Protein AF-A0A8X7VTD3-F1 (afdb_monomer)

Foldseek 3Di:
DDDDPPPPPDDPVVVVVVLVVVLVVCCVPPLVCNLVVDDQQDWDWDQDPVRDTDTDGSVPANPNCSVVSNVRPPD

Mean predicted aligned error: 11.27 Å

Nearest PDB structures (foldseek):
  6ta7-assembly2_F  TM=7.079E-01  e=3.521E-03  Homo sapiens
  1c7u-assembly1_B  TM=3.196E-01  e=8.200E-01  Homo sapiens
  1hbx-assembly1_A  TM=3.120E-01  e=2.406E+00  Homo sapiens
  6xzp-assembly1_AP1  TM=3.152E-01  e=6.603E+00  Influenza C virus (C/Johannesburg/1/66)
  4fxx-assembly5_A  TM=2.338E-01  e=7.554E+00  Homo sapiens

Organism: Brassica carinata (NCBI:txid52824)

Radius of gyration: 17.06 Å; Cα contacts (8 Å, |Δi|>4): 49; chains: 1; bounding box: 60×24×38 Å

InterPro domains:
  IPR002075 Nuclear transport factor 2 domain [PF02136] (15-53)
  IPR018222 Nuclear transport factor 2, eukaryote [PS50177] (15-75)
  IPR032710 NTF2-like domain superfamily [SSF54427] (11-59)
  IPR039539 Ras GTPase-a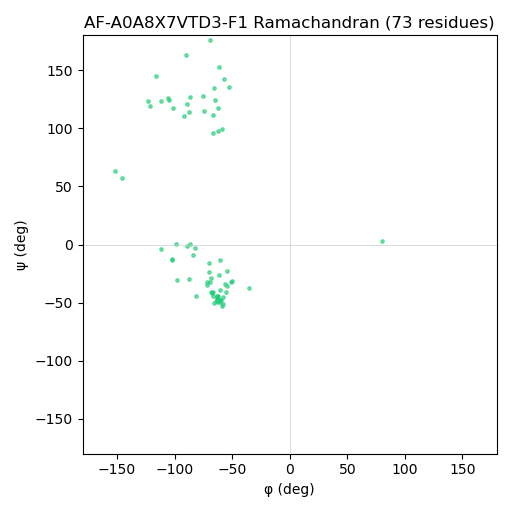ctivating protein-binding protein [PTHR10693] (12-61)

Solvent-accessible surface area (backbone atoms only — not comparable to full-atom values): 4764 Å² total; per-residue (Å²): 138,82,83,79,82,77,78,74,75,78,53,70,67,60,52,50,52,52,49,54,55,50,49,54,50,34,45,73,78,38,42,87,55,45,67,74,82,50,54,70,86,39,73,47,73,50,65,46,102,84,64,54,69,51,75,47,55,51,77,83,33,84,76,57,42,46,60,47,48,51,50,66,76,72,105

pLDDT: mean 71.05, std 16.03, range [41.62, 95.62]

Sequence (75 aa):
MAQQEASSSPGAEVVGRAFVEQYYHILHQSPGLVHRFYQDSSLLTRPDATGSVTTVTTMQVRDSMLFKLYKLFNF

Structure (mmCIF, N/CA/C/O backbone):
data_AF-A0A8X7VTD3-F1
#
_entry.id   AF-A0A8X7VTD3-F1
#
loop_
_atom_site.group_PDB
_atom_site.id
_atom_site.type_symbol
_atom_site.label_atom_id
_atom_site.label_alt_id
_atom_site.label_comp_id
_atom_site.label_asym_id
_atom_site.label_entity_id
_atom_site.label_seq_id
_atom_site.pdbx_PDB_ins_code
_atom_site.Cartn_x
_atom_site.Cartn_y
_atom_site.Cartn_z
_atom_site.occupancy
_atom_site.B_iso_or_equiv
_atom_site.auth_seq_id
_atom_site.auth_comp_id
_atom_site.auth_asym_id
_atom_site.auth_atom_id
_atom_site.pdbx_PDB_model_num
ATOM 1 N N . MET A 1 1 ? -40.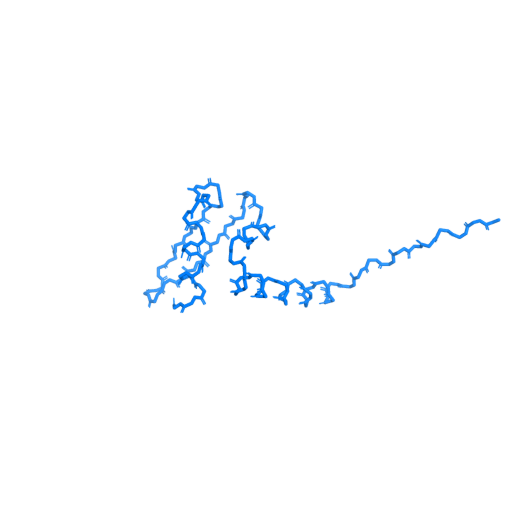992 -2.902 19.646 1.00 41.62 1 MET A N 1
ATOM 2 C CA . MET A 1 1 ? -39.545 -2.782 19.923 1.00 41.62 1 MET A CA 1
ATOM 3 C C . MET A 1 1 ? -38.821 -3.231 18.665 1.00 41.62 1 MET A C 1
ATOM 5 O O . MET A 1 1 ? -39.026 -4.367 18.268 1.00 41.62 1 MET A O 1
ATOM 9 N N . ALA A 1 2 ? -38.099 -2.339 17.987 1.00 43.12 2 ALA A N 1
ATOM 10 C CA . ALA A 1 2 ? -37.313 -2.678 16.801 1.00 43.12 2 ALA A CA 1
ATOM 11 C C . ALA A 1 2 ? -35.845 -2.800 17.225 1.00 43.12 2 ALA A C 1
ATOM 13 O O . ALA A 1 2 ? -35.280 -1.839 17.744 1.00 43.12 2 ALA A O 1
ATOM 14 N N . GLN A 1 3 ? -35.261 -3.988 17.074 1.00 48.28 3 GLN A N 1
ATOM 15 C CA . GLN A 1 3 ? -33.829 -4.200 17.264 1.00 48.28 3 GLN A CA 1
ATOM 16 C C . GLN A 1 3 ? -33.104 -3.610 16.053 1.00 48.28 3 GLN A C 1
ATOM 18 O O . GLN A 1 3 ? -33.286 -4.076 14.933 1.00 48.28 3 GLN A O 1
ATOM 23 N N . GLN A 1 4 ? -32.308 -2.566 16.274 1.00 51.03 4 GLN A N 1
ATOM 24 C CA . GLN A 1 4 ? -31.262 -2.182 15.334 1.00 51.03 4 GLN A CA 1
ATOM 25 C C . GLN A 1 4 ? -30.219 -3.302 15.346 1.00 51.03 4 GLN A C 1
ATOM 27 O O . GLN A 1 4 ? -29.545 -3.512 16.354 1.00 51.03 4 GLN A O 1
ATOM 32 N N . GLU A 1 5 ? -30.114 -4.041 14.243 1.00 48.69 5 GLU A N 1
ATOM 33 C CA . GLU A 1 5 ? -28.984 -4.926 13.980 1.00 48.69 5 GLU A CA 1
ATOM 34 C C . GLU A 1 5 ? -27.727 -4.057 13.900 1.00 48.69 5 GLU A C 1
ATOM 36 O O . GLU A 1 5 ? -27.448 -3.407 12.893 1.00 48.69 5 GLU A O 1
ATOM 41 N N . ALA A 1 6 ? -26.988 -3.985 15.005 1.00 52.84 6 ALA A N 1
ATOM 42 C CA . ALA A 1 6 ? -25.661 -3.404 15.015 1.00 52.84 6 ALA A CA 1
ATOM 43 C C . ALA A 1 6 ? -24.767 -4.313 14.166 1.00 52.84 6 ALA A C 1
ATOM 45 O O . ALA A 1 6 ? -24.279 -5.337 14.643 1.00 52.84 6 ALA A O 1
ATOM 46 N N . SER A 1 7 ? -24.583 -3.968 12.892 1.00 59.75 7 SER A N 1
ATOM 47 C CA . SER A 1 7 ? -23.578 -4.591 12.040 1.00 59.75 7 SER A CA 1
ATOM 48 C C . SER A 1 7 ? -22.216 -4.360 12.692 1.00 59.75 7 SER A C 1
ATOM 50 O O . SER A 1 7 ? -21.660 -3.263 12.608 1.00 59.75 7 SER A O 1
ATOM 52 N N . SER A 1 8 ? -21.705 -5.361 13.408 1.00 73.00 8 SER A N 1
ATOM 53 C CA . SER A 1 8 ? -20.374 -5.296 13.997 1.00 73.00 8 SER A 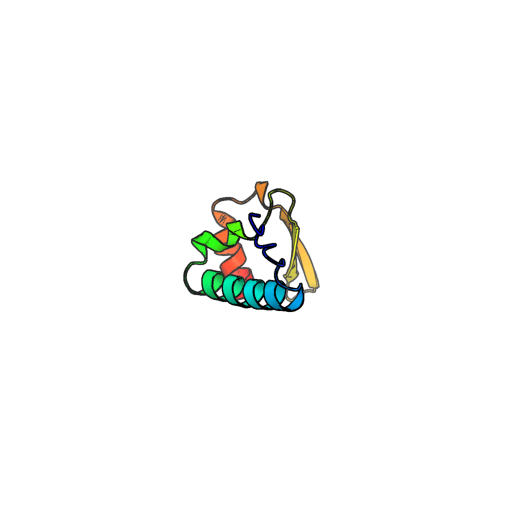CA 1
ATOM 54 C C . SER A 1 8 ? -19.372 -5.165 12.859 1.00 73.00 8 SER A C 1
ATOM 56 O O . SER A 1 8 ? -19.292 -6.056 12.009 1.00 73.00 8 SER A O 1
ATOM 58 N N . SER A 1 9 ? -18.632 -4.059 12.825 1.00 77.81 9 SER A N 1
ATOM 59 C CA . SER A 1 9 ? -17.564 -3.885 11.848 1.00 77.81 9 SER A CA 1
ATOM 60 C C . SER A 1 9 ? -16.618 -5.089 11.904 1.00 77.81 9 SER A C 1
ATOM 62 O O . SER A 1 9 ? -16.267 -5.530 13.004 1.00 77.81 9 SER A O 1
ATOM 64 N N . PRO A 1 10 ? -16.207 -5.641 10.750 1.00 83.44 10 PRO A N 1
ATOM 65 C CA . PRO A 1 10 ? -15.258 -6.741 10.725 1.00 83.44 10 PRO A CA 1
ATOM 66 C C . PRO A 1 10 ? -13.964 -6.333 11.436 1.00 83.44 10 PRO A C 1
ATOM 68 O O . PRO A 1 10 ? -13.517 -5.188 11.347 1.00 83.44 10 PRO A O 1
ATOM 71 N N . GLY A 1 11 ? -13.362 -7.279 12.157 1.00 93.44 11 GLY A N 1
ATOM 72 C CA . GLY A 1 11 ? -12.101 -7.045 12.856 1.00 93.44 11 GLY A CA 1
ATOM 73 C C . GLY A 1 11 ? -10.969 -6.684 11.890 1.00 93.44 11 GLY A C 1
ATOM 74 O O . GLY A 1 11 ? -10.966 -7.108 10.733 1.00 93.44 11 GLY A O 1
ATOM 75 N N . ALA A 1 12 ? -9.977 -5.937 12.381 1.00 93.06 12 ALA A N 1
ATOM 76 C CA . ALA A 1 12 ? -8.852 -5.462 11.573 1.00 93.06 12 ALA A CA 1
ATOM 77 C C . ALA A 1 12 ? -8.103 -6.595 10.843 1.00 93.06 12 ALA A C 1
ATOM 79 O O . ALA A 1 12 ? -7.687 -6.409 9.703 1.00 93.06 12 ALA A O 1
ATOM 80 N N . GLU A 1 13 ? -7.980 -7.778 11.457 1.00 94.56 13 GLU A N 1
ATOM 81 C CA . GLU A 1 13 ? -7.360 -8.947 10.820 1.00 94.56 13 GLU A CA 1
ATOM 82 C C . GLU A 1 13 ? -8.141 -9.406 9.581 1.00 94.56 13 GLU A C 1
ATOM 84 O O . GLU A 1 13 ? -7.557 -9.624 8.521 1.00 94.56 13 GLU A O 1
ATOM 89 N N . VAL A 1 14 ? -9.466 -9.515 9.695 1.00 94.31 14 VAL A N 1
ATOM 90 C CA . VAL A 1 14 ? -10.337 -9.951 8.595 1.00 94.31 14 VAL A CA 1
ATOM 91 C C . VAL A 1 14 ? -10.262 -8.954 7.441 1.00 94.31 14 VAL A C 1
ATOM 93 O O . VAL A 1 14 ? -10.099 -9.353 6.289 1.00 94.31 14 VAL A O 1
ATOM 96 N N . VAL A 1 15 ? -10.309 -7.656 7.755 1.00 95.00 15 VAL A N 1
ATOM 97 C CA . VAL A 1 15 ? -10.175 -6.583 6.760 1.00 95.00 15 VAL A CA 1
ATOM 98 C C . VAL A 1 15 ? -8.801 -6.622 6.092 1.00 95.00 15 VAL A C 1
ATOM 100 O O . VAL A 1 15 ? -8.718 -6.541 4.870 1.00 95.00 15 VAL A O 1
ATOM 103 N N . GLY A 1 16 ? -7.726 -6.786 6.868 1.00 93.19 16 GLY A N 1
ATOM 104 C CA . GLY A 1 16 ? -6.362 -6.848 6.347 1.00 93.19 16 GLY A CA 1
ATOM 105 C C . GLY A 1 16 ? -6.143 -8.035 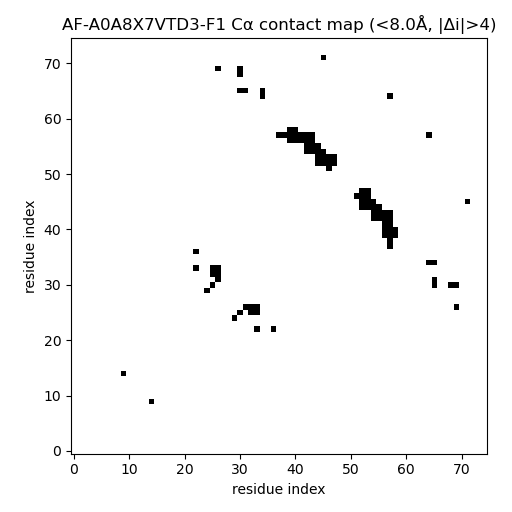5.409 1.00 93.19 16 GLY A C 1
ATOM 106 O O . GLY A 1 16 ? -5.590 -7.868 4.323 1.00 93.19 16 GLY A O 1
ATOM 107 N N . ARG A 1 17 ? -6.633 -9.222 5.783 1.00 95.62 17 ARG A N 1
ATOM 108 C CA . ARG A 1 17 ? -6.548 -10.430 4.945 1.00 95.62 17 ARG A CA 1
ATOM 109 C C . ARG A 1 17 ? -7.304 -10.250 3.632 1.00 95.62 17 ARG A C 1
ATOM 111 O O . ARG A 1 17 ? -6.719 -10.445 2.570 1.00 95.62 17 ARG A O 1
ATOM 118 N N . ALA A 1 18 ? -8.550 -9.781 3.702 1.00 94.75 18 ALA A N 1
ATOM 119 C CA . ALA A 1 18 ? -9.352 -9.510 2.514 1.00 94.75 18 ALA A CA 1
ATOM 120 C C . ALA A 1 18 ? -8.705 -8.446 1.609 1.00 94.75 18 ALA A C 1
ATOM 122 O O . ALA A 1 18 ? -8.704 -8.594 0.389 1.00 94.75 18 ALA A O 1
ATOM 123 N N . PHE A 1 19 ? -8.111 -7.397 2.189 1.00 93.94 19 PHE A N 1
ATOM 124 C CA . PHE A 1 19 ? -7.405 -6.363 1.433 1.00 93.94 19 PHE A CA 1
ATOM 125 C C . PHE A 1 19 ? -6.235 -6.942 0.631 1.00 93.94 19 PHE A C 1
ATOM 127 O O . PHE A 1 19 ? -6.136 -6.683 -0.566 1.00 93.94 19 PHE A O 1
ATOM 134 N N . VAL A 1 20 ? -5.370 -7.743 1.264 1.00 92.25 20 VAL A N 1
ATOM 135 C CA . VAL A 1 20 ? -4.197 -8.343 0.605 1.00 92.25 20 VAL A CA 1
ATOM 136 C C . VAL A 1 20 ? -4.625 -9.277 -0.525 1.00 92.25 20 VAL A C 1
ATOM 138 O O . VAL A 1 20 ? -4.107 -9.169 -1.637 1.00 92.25 20 VAL A O 1
ATOM 141 N N . GLU A 1 21 ? -5.593 -10.157 -0.268 1.00 94.00 21 GLU A N 1
ATOM 142 C CA . GLU A 1 21 ? -6.104 -11.095 -1.272 1.00 94.00 21 GLU A CA 1
ATOM 143 C C . GLU A 1 21 ? -6.680 -10.361 -2.488 1.00 94.00 21 GLU A C 1
ATOM 145 O O . GLU A 1 21 ? -6.316 -10.661 -3.626 1.00 94.00 21 GLU A O 1
ATOM 150 N N . GLN A 1 22 ? -7.525 -9.351 -2.259 1.00 94.19 22 GLN A N 1
ATOM 151 C CA . GLN A 1 22 ? -8.130 -8.569 -3.337 1.00 94.19 22 GLN A CA 1
ATOM 152 C C . GLN A 1 22 ? -7.099 -7.738 -4.103 1.00 94.19 22 GLN A C 1
ATOM 154 O O . GLN A 1 22 ? -7.149 -7.686 -5.333 1.00 94.19 22 GLN A O 1
ATOM 159 N N . TYR A 1 23 ? -6.144 -7.123 -3.400 1.00 90.25 23 TYR A N 1
ATOM 160 C CA . TYR A 1 23 ? -5.097 -6.310 -4.011 1.00 90.25 23 TYR A CA 1
ATOM 161 C C . TYR A 1 23 ? -4.275 -7.128 -5.013 1.00 90.25 23 TYR A C 1
ATOM 163 O O . TYR A 1 23 ? -4.161 -6.741 -6.177 1.00 90.25 23 TYR A O 1
ATOM 171 N N . TYR A 1 24 ? -3.751 -8.287 -4.598 1.00 87.44 24 TYR A N 1
ATOM 172 C CA . TYR A 1 24 ? -2.929 -9.124 -5.477 1.00 87.44 24 TYR A CA 1
ATOM 173 C C . TYR A 1 24 ? -3.747 -9.824 -6.563 1.00 87.44 24 TYR A C 1
ATOM 175 O O . TYR A 1 24 ? -3.277 -9.942 -7.696 1.00 87.44 24 TYR A O 1
ATOM 183 N N . HIS A 1 25 ? -4.986 -10.226 -6.266 1.00 91.62 25 HIS A N 1
ATOM 184 C CA . HIS A 1 25 ? -5.883 -10.772 -7.280 1.00 91.62 25 HIS A CA 1
ATOM 185 C C . HIS A 1 25 ? -6.106 -9.770 -8.421 1.00 91.62 25 HIS A C 1
ATOM 187 O O . HIS A 1 25 ? -5.893 -10.097 -9.589 1.00 91.62 25 HIS A O 1
ATOM 193 N N . ILE A 1 26 ? -6.464 -8.527 -8.086 1.00 87.31 26 ILE A N 1
ATOM 194 C CA . ILE A 1 26 ? -6.696 -7.465 -9.070 1.00 87.31 26 ILE A CA 1
ATOM 195 C C . ILE A 1 26 ? -5.400 -7.077 -9.770 1.00 87.31 26 ILE A C 1
ATOM 197 O O . ILE A 1 26 ? -5.401 -6.927 -10.984 1.00 87.31 26 ILE A O 1
ATOM 201 N N . LEU A 1 27 ? -4.286 -6.965 -9.052 1.00 83.81 27 LEU A N 1
ATOM 202 C CA . LEU A 1 27 ? -2.994 -6.651 -9.654 1.00 83.81 27 LEU A CA 1
ATOM 203 C C . LEU A 1 27 ? -2.611 -7.643 -10.769 1.00 83.81 27 LEU A C 1
ATOM 205 O O . LEU A 1 27 ? -2.102 -7.220 -11.804 1.00 83.81 27 LEU A O 1
ATOM 209 N N . HIS A 1 28 ? -2.872 -8.939 -10.575 1.00 84.06 28 HIS A N 1
ATOM 210 C CA . HIS A 1 28 ? -2.536 -9.980 -11.550 1.00 84.06 28 HIS A CA 1
ATOM 211 C C . HIS A 1 28 ? -3.567 -10.084 -12.681 1.00 84.06 28 HIS A C 1
ATOM 213 O O . HIS A 1 28 ? -3.196 -10.209 -13.844 1.00 84.06 28 HIS A O 1
ATOM 219 N N . GLN A 1 29 ? -4.860 -10.055 -12.349 1.00 87.88 29 GLN A N 1
ATOM 220 C CA . GLN A 1 29 ? -5.943 -10.313 -13.309 1.00 87.88 29 GLN A CA 1
ATOM 221 C C . GLN A 1 29 ? -6.394 -9.057 -14.056 1.00 87.88 29 GLN A C 1
ATOM 223 O O . GLN A 1 29 ? -6.910 -9.117 -15.168 1.00 87.88 29 GLN A O 1
ATOM 228 N N . SER A 1 30 ? -6.275 -7.898 -13.424 1.00 86.25 30 SER A N 1
ATOM 229 C CA . SER A 1 30 ? -6.787 -6.624 -13.918 1.00 86.25 30 SER A CA 1
ATOM 230 C C . SER A 1 30 ? -5.928 -5.483 -13.377 1.00 86.25 30 SER A C 1
ATOM 232 O O . SER A 1 30 ? -6.440 -4.627 -12.644 1.00 86.25 30 SER A O 1
ATOM 234 N N . PRO A 1 31 ? -4.629 -5.430 -13.744 1.00 80.75 31 PRO A N 1
ATOM 235 C CA . PRO A 1 31 ? -3.712 -4.403 -13.255 1.00 80.75 31 PRO A CA 1
ATOM 236 C C . PRO A 1 31 ? -4.304 -3.005 -13.448 1.00 80.75 31 PRO A C 1
ATOM 238 O O . PRO A 1 31 ? -4.136 -2.165 -12.571 1.00 80.75 31 PRO A O 1
ATOM 241 N N . GLY A 1 32 ? -5.104 -2.817 -14.517 1.00 79.06 32 GLY A N 1
ATOM 242 C CA . GLY A 1 32 ? -5.964 -1.659 -14.827 1.00 79.06 32 GLY A CA 1
ATOM 243 C C . GLY A 1 32 ? -6.625 -0.984 -13.625 1.00 79.06 32 GLY A C 1
ATOM 244 O O . GLY A 1 32 ? -6.793 0.231 -13.580 1.00 79.06 32 GLY A O 1
ATOM 245 N N . LEU A 1 33 ? -7.030 -1.792 -12.650 1.00 83.88 33 LEU A N 1
ATOM 246 C CA . LEU A 1 33 ? -7.895 -1.384 -11.557 1.00 83.88 33 LEU A CA 1
ATOM 247 C C . LEU A 1 33 ? -7.141 -1.155 -10.248 1.00 83.88 33 LEU A C 1
ATOM 249 O O . LEU A 1 33 ? -7.698 -0.523 -9.352 1.00 83.88 33 LEU A O 1
ATOM 253 N N . VAL A 1 34 ? -5.876 -1.570 -10.140 1.00 83.75 34 VAL A N 1
ATOM 254 C CA . VAL A 1 34 ? -5.128 -1.533 -8.873 1.00 83.75 34 VAL A CA 1
ATOM 255 C C . VAL A 1 34 ? -4.959 -0.111 -8.316 1.00 83.75 34 VAL A C 1
ATOM 257 O O . VAL A 1 34 ? -4.910 0.074 -7.105 1.00 83.75 34 VAL A O 1
ATOM 260 N N . HIS A 1 35 ? -4.974 0.917 -9.174 1.00 79.00 35 HIS A N 1
ATOM 261 C CA . HIS A 1 35 ? -4.944 2.327 -8.757 1.00 79.00 35 HIS A CA 1
ATOM 262 C C . HIS A 1 35 ? -6.063 2.709 -7.765 1.00 79.00 35 HIS A C 1
ATOM 264 O O . HIS A 1 35 ? -5.887 3.641 -6.991 1.00 79.00 35 HIS A O 1
ATOM 270 N N . ARG A 1 36 ? -7.183 1.965 -7.723 1.00 85.38 36 ARG A N 1
ATOM 271 C CA . ARG A 1 36 ? -8.321 2.222 -6.820 1.00 85.38 36 ARG A CA 1
ATOM 272 C C . ARG A 1 36 ? -8.011 1.918 -5.356 1.00 85.38 36 ARG A C 1
ATOM 274 O O . ARG A 1 36 ? -8.758 2.344 -4.484 1.00 85.38 36 ARG A O 1
ATOM 281 N N . PHE A 1 37 ? -6.936 1.177 -5.091 1.00 84.88 37 PHE A N 1
ATOM 282 C CA . PHE A 1 37 ? -6.460 0.895 -3.736 1.00 84.88 37 PHE A CA 1
ATOM 283 C C . PHE A 1 37 ? -5.609 2.030 -3.156 1.00 84.88 37 PHE A C 1
ATOM 285 O O . PHE A 1 37 ? -5.196 1.954 -2.001 1.00 84.88 37 PHE A O 1
ATOM 292 N N . TYR A 1 38 ? -5.359 3.081 -3.938 1.00 83.62 38 TYR A N 1
ATOM 293 C CA . TYR A 1 38 ? -4.562 4.231 -3.547 1.00 83.62 38 TYR A CA 1
ATOM 294 C C . TYR A 1 38 ? -5.420 5.492 -3.521 1.00 83.62 38 TYR A C 1
ATOM 296 O O . TYR A 1 38 ? -6.321 5.675 -4.336 1.00 83.62 38 TYR A O 1
ATOM 304 N N . GLN A 1 39 ? -5.121 6.372 -2.572 1.00 80.81 39 GLN A N 1
ATOM 305 C CA . GLN A 1 39 ? -5.666 7.727 -2.533 1.00 80.81 39 GLN A CA 1
ATOM 306 C C . GLN A 1 39 ? -4.738 8.675 -3.300 1.00 80.81 39 GLN A C 1
ATOM 308 O O . GLN A 1 39 ? -3.561 8.371 -3.501 1.00 80.81 39 GLN A O 1
ATOM 313 N N . ASP A 1 40 ? -5.226 9.857 -3.671 1.00 72.06 40 ASP A N 1
ATOM 314 C CA . ASP A 1 40 ? -4.446 10.836 -4.447 1.00 72.06 40 ASP A CA 1
ATOM 315 C C . ASP A 1 40 ? -3.119 11.225 -3.771 1.00 72.06 40 ASP A C 1
ATOM 317 O O . ASP A 1 40 ? -2.103 11.426 -4.438 1.00 72.06 40 ASP A O 1
ATOM 321 N N . SER A 1 41 ? -3.113 11.267 -2.436 1.00 76.00 41 SER A N 1
ATOM 322 C CA . SER A 1 41 ? -1.945 11.560 -1.599 1.00 76.00 41 SER A CA 1
ATOM 323 C C . SER A 1 41 ? -1.080 10.338 -1.273 1.00 76.00 41 SER A C 1
ATOM 325 O O . SER A 1 41 ? -0.080 10.468 -0.566 1.00 76.00 41 SER A O 1
ATOM 327 N N . SER A 1 42 ? -1.438 9.145 -1.756 1.00 77.81 42 SER A N 1
ATOM 328 C CA . SER A 1 42 ? -0.642 7.941 -1.526 1.00 77.81 42 SER A CA 1
ATOM 329 C C . SER A 1 42 ? 0.712 8.047 -2.219 1.00 77.81 42 SER A C 1
ATOM 331 O O . SER A 1 42 ? 0.809 8.431 -3.389 1.00 77.81 42 SER A O 1
ATOM 333 N N . LEU A 1 43 ? 1.752 7.673 -1.479 1.00 72.06 43 LEU A N 1
ATOM 334 C CA . LEU A 1 43 ? 3.122 7.585 -1.961 1.00 72.06 43 LEU A CA 1
ATOM 335 C C . LEU A 1 43 ? 3.479 6.116 -2.131 1.00 72.06 43 LEU A C 1
ATOM 337 O O . LEU A 1 43 ? 3.347 5.329 -1.192 1.00 72.06 43 LEU A O 1
ATOM 341 N N . LEU A 1 44 ? 3.944 5.757 -3.323 1.00 71.81 44 LEU A N 1
ATOM 342 C CA . LEU A 1 44 ? 4.485 4.433 -3.578 1.00 71.81 44 LEU A CA 1
ATOM 343 C C . LEU A 1 44 ? 6.005 4.514 -3.657 1.00 71.81 44 LEU A C 1
ATOM 345 O O . LEU A 1 44 ? 6.553 5.254 -4.475 1.00 71.81 44 LEU A O 1
ATOM 349 N N . THR A 1 45 ? 6.659 3.709 -2.831 1.00 67.19 45 THR A N 1
ATOM 350 C CA . THR A 1 45 ? 8.112 3.629 -2.717 1.00 67.19 45 THR A CA 1
ATOM 351 C C . THR A 1 45 ? 8.534 2.201 -3.021 1.00 67.19 45 THR A C 1
ATOM 353 O O . THR A 1 45 ? 8.145 1.279 -2.306 1.00 67.19 45 THR A O 1
ATOM 356 N N . ARG A 1 46 ? 9.353 2.010 -4.059 1.00 68.31 46 ARG A N 1
ATOM 357 C CA . ARG A 1 46 ? 10.064 0.746 -4.291 1.00 68.31 46 ARG A CA 1
ATOM 358 C C . ARG A 1 46 ? 11.565 1.028 -4.351 1.00 68.31 46 ARG A C 1
ATOM 360 O O . ARG A 1 46 ? 11.972 1.847 -5.179 1.00 68.31 46 ARG A O 1
ATOM 367 N N . PRO A 1 47 ? 12.375 0.369 -3.508 1.00 62.75 47 PRO A N 1
ATOM 368 C CA . PRO A 1 47 ? 13.812 0.308 -3.715 1.00 62.75 47 PRO A CA 1
ATOM 369 C C . PRO A 1 47 ? 14.072 -0.470 -5.004 1.00 62.75 47 PRO A C 1
ATOM 371 O O . PRO A 1 47 ? 13.584 -1.592 -5.165 1.00 62.75 47 PRO A O 1
ATOM 374 N N . ASP A 1 48 ? 14.796 0.123 -5.944 1.00 63.12 48 ASP A N 1
ATOM 375 C CA . ASP A 1 48 ? 15.300 -0.623 -7.090 1.00 63.12 48 ASP A CA 1
ATOM 376 C C . ASP A 1 48 ? 16.399 -1.616 -6.663 1.00 63.12 48 ASP A C 1
ATOM 378 O O . ASP A 1 48 ? 16.810 -1.665 -5.501 1.00 63.12 48 ASP A O 1
ATOM 382 N N . ALA A 1 49 ? 16.896 -2.421 -7.606 1.00 64.62 49 ALA A N 1
ATOM 383 C CA . ALA A 1 49 ? 17.958 -3.397 -7.339 1.00 64.62 49 ALA A CA 1
ATOM 384 C C . ALA A 1 49 ? 19.271 -2.760 -6.832 1.00 64.62 49 ALA A C 1
ATOM 386 O O . ALA A 1 49 ? 20.139 -3.470 -6.331 1.00 64.62 49 ALA A O 1
ATOM 387 N N . THR A 1 50 ? 19.419 -1.435 -6.945 1.00 68.00 50 THR A N 1
ATOM 388 C CA . THR A 1 50 ? 20.566 -0.669 -6.438 1.00 68.00 50 THR A CA 1
ATOM 389 C C . THR A 1 50 ? 20.291 -0.001 -5.085 1.00 68.00 50 THR A C 1
ATOM 391 O O . THR A 1 50 ? 21.171 0.654 -4.533 1.00 68.00 50 THR A O 1
ATOM 394 N N . GLY A 1 51 ? 19.088 -0.185 -4.526 1.00 64.38 51 GLY A N 1
ATOM 395 C CA . GLY A 1 51 ? 18.639 0.4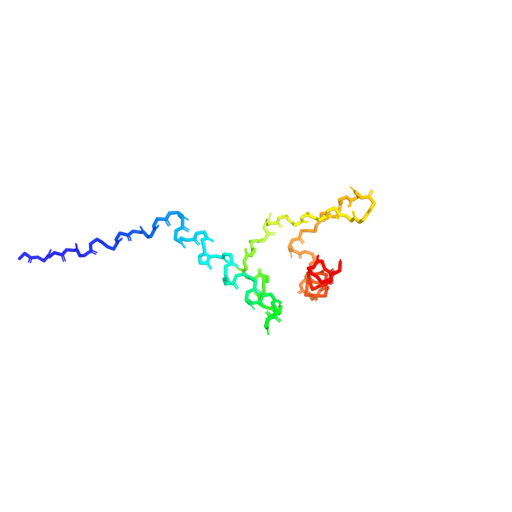30 -3.277 1.00 64.38 51 GLY A CA 1
ATOM 396 C C . GLY A 1 51 ? 18.161 1.877 -3.429 1.00 64.38 51 GLY A C 1
ATOM 397 O O . GLY A 1 51 ? 17.796 2.502 -2.433 1.00 64.38 51 GLY A O 1
ATOM 398 N N . SER A 1 52 ? 18.129 2.415 -4.651 1.00 59.81 52 SER A N 1
ATOM 399 C CA . SER A 1 52 ? 17.609 3.748 -4.928 1.00 59.81 52 SER A CA 1
ATOM 400 C C . SER A 1 52 ? 16.085 3.731 -4.869 1.00 59.81 52 SER A C 1
ATOM 402 O O . SER A 1 52 ? 15.405 2.904 -5.482 1.00 59.81 52 SER A O 1
ATOM 404 N N . VAL A 1 53 ? 15.532 4.646 -4.082 1.00 57.44 53 VAL A N 1
ATOM 405 C CA . VAL A 1 53 ? 14.096 4.751 -3.848 1.00 57.44 53 VAL A CA 1
ATOM 406 C C . VAL A 1 53 ? 13.482 5.634 -4.922 1.00 57.44 53 VAL A C 1
ATOM 408 O O . VAL A 1 53 ? 13.728 6.837 -4.971 1.00 57.44 53 VAL A O 1
ATOM 411 N N . THR A 1 54 ? 12.632 5.049 -5.762 1.00 60.44 54 THR A N 1
ATOM 412 C CA . THR A 1 54 ? 11.761 5.848 -6.627 1.00 60.44 54 THR A CA 1
ATOM 413 C C . THR A 1 54 ? 10.434 6.068 -5.911 1.00 60.44 54 THR A C 1
ATOM 415 O O . THR A 1 54 ? 9.658 5.126 -5.750 1.00 60.44 54 THR A O 1
ATOM 418 N N . THR A 1 55 ? 10.174 7.308 -5.489 1.00 59.22 55 THR A N 1
ATOM 419 C CA . THR A 1 55 ? 8.868 7.720 -4.959 1.00 59.22 55 THR A CA 1
ATOM 420 C C . THR A 1 55 ? 7.997 8.196 -6.111 1.00 59.22 55 THR A C 1
ATOM 422 O O . THR A 1 55 ? 8.351 9.140 -6.818 1.00 59.22 55 THR A O 1
ATOM 425 N N . VAL A 1 56 ? 6.851 7.551 -6.310 1.00 59.12 56 VAL A N 1
ATOM 426 C CA . VAL A 1 56 ? 5.868 7.969 -7.313 1.00 59.12 56 VAL A CA 1
ATOM 427 C C . VAL A 1 56 ? 4.619 8.475 -6.600 1.00 59.12 56 VAL A C 1
ATOM 429 O O . VAL A 1 56 ? 4.022 7.754 -5.802 1.00 59.12 56 VAL A O 1
ATOM 432 N N . THR A 1 57 ? 4.224 9.714 -6.894 1.00 56.31 57 THR A N 1
ATOM 433 C CA . THR A 1 57 ? 2.971 10.308 -6.410 1.00 56.31 57 THR A CA 1
ATOM 434 C C . THR A 1 57 ? 1.835 9.949 -7.367 1.00 56.31 57 THR A C 1
ATOM 436 O O . THR A 1 57 ? 1.935 10.209 -8.570 1.00 56.31 57 THR A O 1
ATOM 439 N N . THR A 1 58 ? 0.747 9.388 -6.835 1.00 54.88 58 THR A N 1
ATOM 440 C CA . THR A 1 58 ? -0.428 8.887 -7.580 1.00 54.88 58 THR A CA 1
ATOM 441 C C . THR A 1 58 ? -1.000 9.900 -8.592 1.00 54.88 58 THR A C 1
ATOM 443 O O . THR A 1 58 ? -1.438 9.516 -9.674 1.00 54.88 58 THR A O 1
ATOM 446 N N . MET A 1 59 ? -0.903 11.209 -8.322 1.00 48.84 59 MET A N 1
ATOM 447 C CA . MET A 1 59 ? -1.423 12.270 -9.202 1.00 48.84 59 MET A CA 1
ATOM 448 C C . MET A 1 59 ? -0.675 12.487 -10.535 1.00 48.84 59 MET A C 1
ATOM 450 O O . MET A 1 59 ? -1.270 13.019 -11.471 1.00 48.84 59 MET A O 1
ATOM 454 N N . GLN A 1 60 ? 0.605 12.119 -10.673 1.00 50.59 60 GLN A N 1
ATOM 455 C CA . GLN A 1 60 ? 1.390 12.457 -11.883 1.00 50.59 60 GLN A CA 1
ATOM 456 C C . GLN A 1 60 ? 1.306 11.408 -13.006 1.00 50.59 60 GLN A C 1
ATOM 458 O O . GLN A 1 60 ? 1.938 11.559 -14.051 1.00 50.59 60 GLN A O 1
ATOM 463 N N . VAL A 1 61 ? 0.579 10.306 -12.800 1.00 51.31 61 VAL A N 1
ATOM 464 C CA . VAL A 1 61 ? 0.882 9.056 -13.511 1.00 51.31 61 VAL A CA 1
ATOM 465 C C . VAL A 1 61 ? -0.397 8.260 -13.811 1.00 51.31 61 VAL A C 1
ATOM 467 O O . VAL A 1 61 ? -0.526 7.112 -13.417 1.00 51.31 61 VAL A O 1
ATOM 470 N N . ARG A 1 62 ? -1.374 8.845 -14.515 1.00 51.66 62 ARG A N 1
ATOM 471 C CA . ARG A 1 62 ? -2.667 8.173 -14.774 1.00 51.66 62 ARG A CA 1
ATOM 472 C C . ARG A 1 62 ? -2.549 6.946 -15.693 1.00 51.66 62 ARG A C 1
ATOM 474 O O . ARG A 1 62 ? -3.069 5.891 -15.359 1.00 51.66 62 ARG A O 1
ATOM 481 N N . ASP A 1 63 ? -1.793 7.054 -16.787 1.00 51.62 63 ASP A N 1
ATOM 482 C CA . ASP A 1 63 ? -1.637 5.952 -17.756 1.00 51.62 63 ASP A CA 1
ATOM 483 C C . ASP A 1 63 ? -0.354 5.136 -17.538 1.00 51.62 63 ASP A C 1
ATOM 485 O O . ASP A 1 63 ? -0.309 3.929 -17.773 1.00 51.62 63 ASP A O 1
ATOM 489 N N . SER A 1 64 ? 0.708 5.767 -17.027 1.00 54.59 64 SER A N 1
ATOM 490 C CA . SER A 1 64 ? 1.987 5.082 -16.809 1.00 54.59 64 SER A CA 1
ATOM 491 C C . SER A 1 64 ? 2.062 4.309 -15.488 1.00 54.59 64 SER A C 1
ATOM 493 O O . SER A 1 64 ? 2.992 3.521 -15.320 1.00 54.59 64 SER A O 1
ATOM 495 N N . MET A 1 65 ? 1.089 4.456 -14.575 1.00 58.69 65 MET A N 1
ATOM 496 C CA . MET A 1 65 ? 1.050 3.713 -13.310 1.00 58.69 65 MET A CA 1
ATOM 497 C C . MET A 1 65 ? 0.768 2.243 -13.573 1.00 58.69 65 MET A C 1
ATOM 499 O O . MET A 1 65 ? 1.347 1.409 -12.903 1.00 58.69 65 MET A O 1
ATOM 503 N N . LEU A 1 66 ? -0.006 1.896 -14.599 1.00 57.56 66 LEU A N 1
ATOM 504 C CA . LEU A 1 66 ? -0.247 0.497 -14.946 1.00 57.56 66 LEU A CA 1
ATOM 505 C C . LEU A 1 66 ? 1.011 -0.227 -15.383 1.00 57.56 66 LEU A C 1
ATOM 507 O O . LEU A 1 66 ? 1.337 -1.288 -14.860 1.00 57.56 66 LEU A O 1
ATOM 511 N N . PHE A 1 67 ? 1.753 0.391 -16.296 1.00 58.34 67 PHE A N 1
ATOM 512 C CA . PHE A 1 67 ? 3.004 -0.170 -16.775 1.00 58.34 67 PHE A CA 1
ATOM 513 C C . PHE A 1 67 ? 4.073 -0.165 -15.678 1.00 58.34 67 PHE A C 1
ATOM 515 O O . PHE A 1 67 ? 4.787 -1.151 -15.512 1.00 58.34 67 PHE A O 1
ATOM 522 N N . LYS A 1 68 ? 4.163 0.919 -14.890 1.00 60.81 68 LYS A N 1
ATOM 523 C CA . LYS A 1 68 ? 5.101 1.007 -13.767 1.00 60.81 68 LYS A CA 1
ATOM 524 C C . LYS A 1 68 ? 4.752 0.011 -12.676 1.00 60.81 68 LYS A C 1
ATOM 526 O O . LYS A 1 68 ? 5.641 -0.728 -12.312 1.00 60.81 68 LYS A O 1
ATOM 531 N N . LEU A 1 69 ? 3.512 -0.073 -12.198 1.00 61.44 69 LEU A N 1
ATOM 532 C CA . LEU A 1 69 ? 3.085 -1.045 -11.186 1.00 61.44 69 LEU A CA 1
ATOM 533 C C . LEU A 1 69 ? 3.289 -2.472 -11.675 1.00 61.44 69 LEU A C 1
ATOM 535 O O . LEU A 1 69 ? 3.915 -3.255 -10.978 1.00 61.44 69 LEU A O 1
ATOM 539 N N . TYR A 1 70 ? 2.858 -2.803 -12.891 1.00 59.84 70 TYR A N 1
ATOM 540 C CA . TYR A 1 70 ? 3.078 -4.141 -13.430 1.00 59.84 70 TYR A CA 1
ATOM 541 C C . TYR A 1 70 ? 4.574 -4.485 -13.471 1.00 59.84 70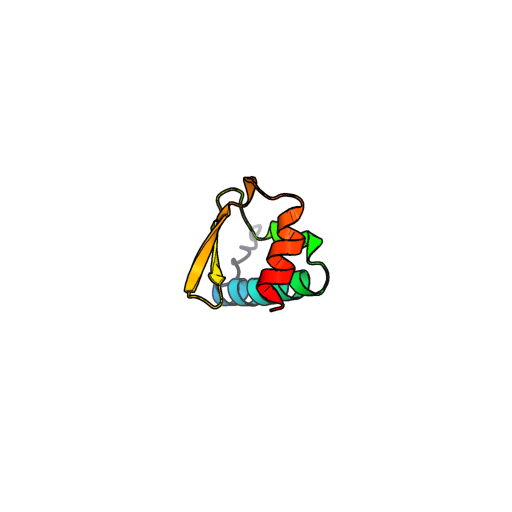 TYR A C 1
ATOM 543 O O . TYR A 1 70 ? 4.974 -5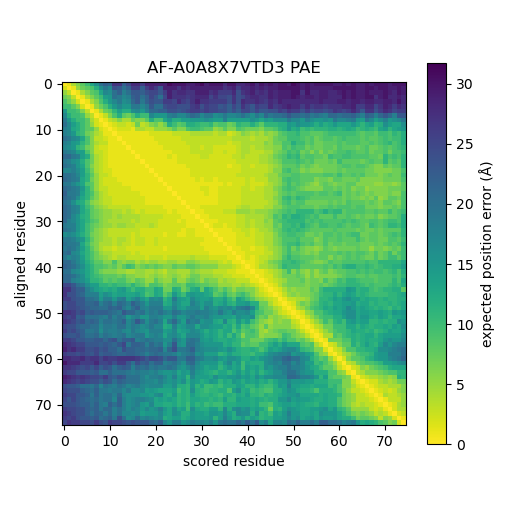.535 -12.981 1.00 59.84 70 TYR A O 1
ATOM 551 N N . LYS A 1 71 ? 5.425 -3.559 -13.936 1.00 59.72 71 LYS A N 1
ATOM 552 C CA . LYS A 1 71 ? 6.888 -3.711 -13.906 1.00 59.72 71 LYS A CA 1
ATOM 553 C C . LYS A 1 71 ? 7.466 -3.680 -12.481 1.00 59.72 71 LYS A C 1
ATOM 555 O O . LYS A 1 71 ? 8.496 -4.289 -12.235 1.00 59.72 71 LYS A O 1
ATOM 560 N N . LEU A 1 72 ? 6.814 -2.989 -11.545 1.00 58.31 72 LEU A N 1
ATOM 561 C CA . LEU A 1 72 ? 7.198 -2.900 -10.139 1.00 58.31 72 LEU A CA 1
ATOM 562 C C . LEU A 1 72 ? 6.935 -4.20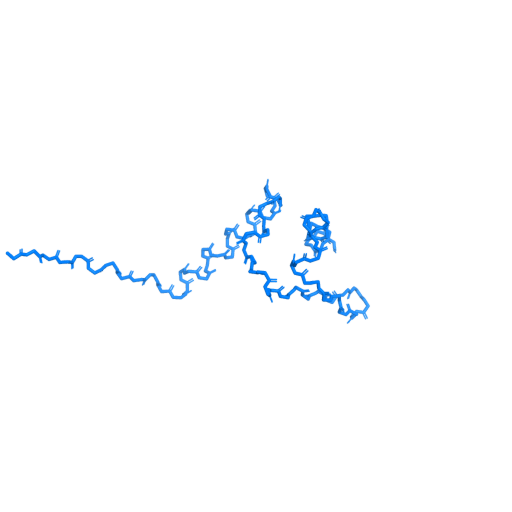7 -9.383 1.00 58.31 72 LEU A C 1
ATOM 564 O O . LEU A 1 72 ? 7.658 -4.521 -8.445 1.00 58.31 72 LEU A O 1
ATOM 568 N N . PHE A 1 73 ? 5.896 -4.933 -9.793 1.00 58.22 73 PHE A N 1
ATOM 569 C CA . PHE A 1 73 ? 5.434 -6.157 -9.153 1.00 58.22 73 PHE A CA 1
ATOM 570 C C . PHE A 1 73 ? 5.845 -7.440 -9.897 1.00 58.22 73 PHE A C 1
ATOM 572 O O . PHE A 1 73 ? 5.743 -8.506 -9.300 1.00 58.22 73 PHE A O 1
ATOM 579 N N . ASN A 1 74 ? 6.319 -7.370 -11.153 1.00 53.53 74 ASN A N 1
ATOM 580 C CA . ASN A 1 74 ? 6.713 -8.559 -11.934 1.00 53.53 74 ASN A CA 1
ATOM 581 C C . ASN A 1 74 ? 8.211 -8.740 -12.247 1.00 53.53 74 ASN A C 1
ATOM 583 O O . ASN A 1 74 ? 8.545 -9.790 -12.778 1.00 53.53 74 ASN A O 1
ATOM 587 N N . PHE A 1 75 ? 9.122 -7.825 -11.907 1.00 50.56 75 PHE A N 1
ATOM 588 C CA . PHE A 1 75 ? 10.577 -8.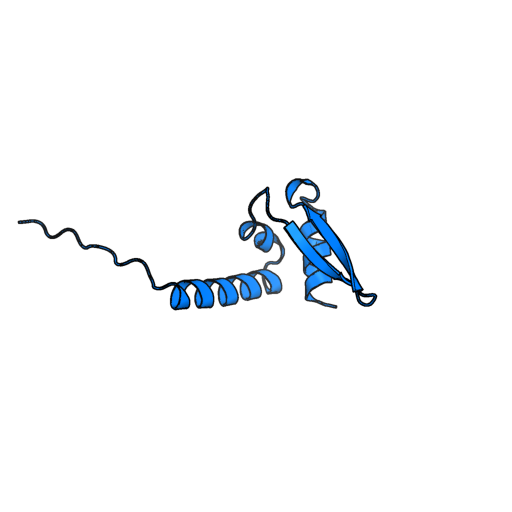087 -11.903 1.00 50.56 75 PHE A CA 1
ATOM 589 C C . PHE A 1 75 ? 11.261 -7.179 -10.887 1.00 50.56 75 PHE A C 1
ATOM 591 O O . PHE A 1 75 ? 11.060 -5.942 -10.969 1.00 50.56 75 PHE A O 1
#

Secondary structure (DSSP, 8-state):
-------PPPPHHHHHHHHHHHHHHHHHH-GGGGGGGS-TT-EEEEE-TTS-EEEEEGGG-TTHHHHHHHHHHH-